Protein AF-A0A352WU51-F1 (afdb_monomer_lite)

Secondary structure (DSSP, 8-state):
-HHHHHHHHHHHHHHHHHHHHHHHHHHHHT----HHHHHHHHHHHHHHHHHHHHHHHHIIIIIHHHHHHHHHHHHHT--HHHHHHHHHHHHHHHHHH-GGG-

pLDDT: mean 94.22, std 5.53, range [53.44, 97.88]

Structure (mmCIF, N/CA/C/O backbone):
data_AF-A0A352WU51-F1
#
_entry.id   AF-A0A352WU51-F1
#
loop_
_atom_site.group_PDB
_atom_site.id
_atom_site.type_symbol
_atom_site.label_atom_id
_atom_site.label_alt_id
_atom_site.label_comp_id
_atom_site.label_asym_id
_atom_site.label_entity_id
_atom_site.label_seq_id
_atom_site.pdbx_PDB_ins_code
_atom_site.Cartn_x
_atom_site.Cartn_y
_atom_site.Cartn_z
_atom_site.occupancy
_atom_site.B_iso_or_equiv
_atom_site.auth_seq_id
_atom_site.auth_comp_id
_atom_site.auth_asym_id
_atom_site.auth_atom_id
_atom_site.pdbx_PDB_model_num
ATOM 1 N N . MET A 1 1 ? -4.568 15.388 7.067 1.00 85.81 1 MET A N 1
ATOM 2 C CA . MET A 1 1 ? -4.956 14.702 5.811 1.00 85.81 1 MET A CA 1
ATOM 3 C C . MET A 1 1 ? -3.814 14.632 4.809 1.00 85.81 1 MET A C 1
ATOM 5 O O . MET A 1 1 ? -3.415 13.527 4.483 1.00 85.81 1 MET A O 1
ATOM 9 N N . LEU A 1 2 ? -3.252 15.760 4.354 1.00 91.19 2 LEU A N 1
ATOM 10 C CA . LEU A 1 2 ? -2.150 15.741 3.379 1.00 91.19 2 LEU A CA 1
ATOM 11 C C . LEU A 1 2 ? -0.894 15.021 3.907 1.00 91.19 2 LEU A C 1
ATOM 13 O O . LEU A 1 2 ? -0.328 14.195 3.206 1.00 91.19 2 LEU A O 1
ATOM 17 N N . GLU A 1 3 ? -0.500 15.275 5.159 1.00 93.56 3 GLU A N 1
ATOM 18 C CA . GLU A 1 3 ? 0.653 14.599 5.778 1.00 93.56 3 GLU A CA 1
ATOM 19 C C . GLU A 1 3 ? 0.470 13.080 5.859 1.00 93.56 3 GLU A C 1
ATOM 21 O O . GLU A 1 3 ? 1.384 12.329 5.535 1.00 93.56 3 GLU A O 1
ATOM 26 N N . LEU A 1 4 ? -0.737 12.629 6.215 1.00 93.00 4 LEU A N 1
ATOM 27 C CA . LEU A 1 4 ? -1.080 11.209 6.266 1.00 93.00 4 LEU A CA 1
ATOM 28 C C . LEU A 1 4 ? -1.028 10.575 4.871 1.00 93.00 4 LEU A C 1
ATOM 30 O O . LEU A 1 4 ? -0.463 9.500 4.706 1.00 93.00 4 LEU A O 1
ATOM 34 N N . LEU A 1 5 ? -1.553 11.262 3.853 1.00 94.88 5 LEU A N 1
ATOM 35 C CA . LEU A 1 5 ? -1.468 10.806 2.465 1.00 94.88 5 LEU A CA 1
ATOM 36 C C . LEU A 1 5 ? -0.007 10.662 2.009 1.00 94.88 5 LEU A C 1
ATOM 38 O O . LEU A 1 5 ? 0.342 9.659 1.394 1.00 94.88 5 LEU A O 1
ATOM 42 N N . ILE A 1 6 ? 0.854 11.632 2.331 1.00 96.19 6 ILE A N 1
ATOM 43 C CA . ILE A 1 6 ? 2.286 11.585 1.992 1.00 96.19 6 ILE A CA 1
ATOM 44 C C . ILE A 1 6 ? 2.983 10.436 2.731 1.00 96.19 6 ILE A C 1
ATOM 46 O O . ILE A 1 6 ? 3.793 9.727 2.132 1.00 96.19 6 ILE A O 1
ATOM 50 N N . ALA A 1 7 ? 2.652 10.214 4.006 1.00 96.44 7 ALA A N 1
ATOM 51 C CA . ALA A 1 7 ? 3.169 9.084 4.771 1.00 96.44 7 ALA A CA 1
ATOM 52 C C . ALA A 1 7 ? 2.777 7.744 4.125 1.00 96.44 7 ALA A C 1
ATOM 54 O O . ALA A 1 7 ? 3.651 6.916 3.867 1.00 96.44 7 ALA A O 1
ATOM 55 N N . LYS A 1 8 ? 1.503 7.568 3.748 1.00 96.06 8 LYS A N 1
ATOM 56 C CA . LYS A 1 8 ? 1.023 6.357 3.058 1.00 96.06 8 LYS A CA 1
ATOM 57 C C . LYS A 1 8 ? 1.618 6.169 1.672 1.00 96.06 8 LYS A C 1
ATOM 59 O O . LYS A 1 8 ? 1.910 5.036 1.287 1.00 96.06 8 LYS A O 1
ATOM 64 N N . LEU A 1 9 ? 1.854 7.257 0.944 1.00 97.31 9 LEU A N 1
ATOM 65 C CA . LEU A 1 9 ? 2.543 7.207 -0.341 1.00 97.31 9 LEU A CA 1
ATOM 66 C C . LEU A 1 9 ? 3.980 6.717 -0.174 1.00 97.31 9 LEU A C 1
ATOM 68 O O . LEU A 1 9 ? 4.446 5.879 -0.949 1.00 97.31 9 LEU A O 1
ATOM 72 N N . LYS A 1 10 ? 4.671 7.208 0.859 1.00 97.31 10 LYS A N 1
ATOM 73 C CA . LYS A 1 10 ? 6.021 6.768 1.204 1.00 97.31 10 LYS A CA 1
ATOM 74 C C . LYS A 1 10 ? 6.028 5.285 1.568 1.00 97.31 10 LYS A C 1
ATOM 76 O O . LYS A 1 10 ? 6.794 4.545 0.964 1.00 97.31 10 LYS A O 1
ATOM 81 N N . GLU A 1 11 ? 5.169 4.847 2.487 1.00 95.94 11 GLU A N 1
AT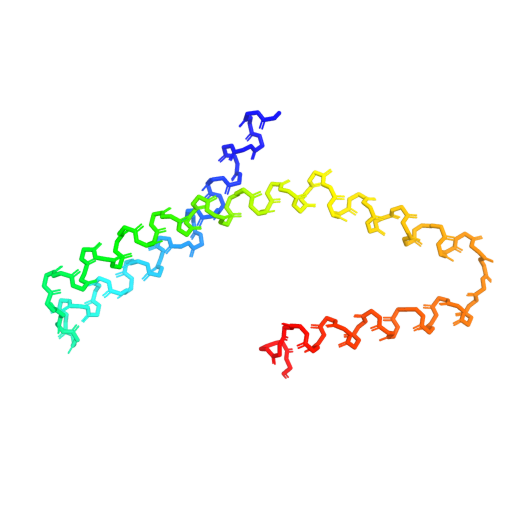OM 82 C CA . GLU A 1 11 ? 5.045 3.433 2.882 1.00 95.94 11 GLU A CA 1
ATOM 83 C C . GLU A 1 11 ? 4.814 2.529 1.665 1.00 95.94 11 GLU A C 1
ATOM 85 O O . GLU A 1 11 ? 5.597 1.614 1.416 1.00 95.94 11 GLU A O 1
ATOM 90 N N . SER A 1 12 ? 3.819 2.858 0.838 1.00 96.38 12 SER A N 1
ATOM 91 C CA . SER A 1 12 ? 3.483 2.084 -0.364 1.00 96.38 12 SER A CA 1
ATOM 92 C C . SER A 1 12 ? 4.642 2.038 -1.364 1.00 96.38 12 SER A C 1
ATOM 94 O O . SER A 1 12 ? 4.936 0.993 -1.941 1.00 96.38 12 SER A O 1
ATOM 96 N N . SER A 1 13 ? 5.352 3.155 -1.542 1.00 96.81 13 SER A N 1
ATOM 97 C CA . SER A 1 13 ? 6.540 3.206 -2.401 1.00 96.81 13 SER A CA 1
ATOM 98 C C . SER A 1 13 ? 7.668 2.328 -1.858 1.00 96.81 13 SER A C 1
ATOM 100 O O . SER A 1 13 ? 8.284 1.593 -2.626 1.00 96.81 13 SER A O 1
ATOM 102 N N . PHE A 1 14 ? 7.923 2.351 -0.545 1.00 96.88 14 PHE A N 1
ATOM 103 C CA . PHE A 1 14 ? 8.937 1.503 0.091 1.00 96.88 14 PHE A CA 1
ATOM 104 C C . PHE A 1 14 ? 8.618 0.008 -0.028 1.00 96.88 14 PHE A C 1
ATOM 106 O O . PHE A 1 14 ? 9.549 -0.786 -0.137 1.00 96.88 14 PHE A O 1
ATOM 113 N N . SER A 1 15 ? 7.340 -0.377 -0.060 1.00 94.69 15 SER A N 1
ATOM 114 C CA . SER A 1 15 ? 6.930 -1.768 -0.289 1.00 94.69 15 SER A CA 1
ATOM 115 C C . SER A 1 15 ? 7.084 -2.200 -1.751 1.00 94.69 15 SER A C 1
ATOM 117 O O . SER A 1 15 ? 7.507 -3.321 -2.023 1.00 94.69 15 SER A O 1
ATOM 119 N N . VAL A 1 16 ? 6.757 -1.324 -2.706 1.00 96.69 16 VAL A N 1
ATOM 120 C CA . VAL A 1 16 ? 6.686 -1.694 -4.130 1.00 96.69 16 VAL A CA 1
ATOM 121 C C . VAL A 1 16 ? 8.020 -1.518 -4.865 1.00 96.69 16 VAL A C 1
ATOM 123 O O . VAL A 1 16 ? 8.369 -2.346 -5.707 1.00 96.69 16 VAL A O 1
ATOM 126 N N . ILE A 1 17 ? 8.800 -0.476 -4.559 1.00 97.44 17 ILE A N 1
ATOM 127 C CA . ILE A 1 17 ? 10.067 -0.179 -5.253 1.00 97.44 17 ILE A CA 1
ATOM 128 C C . ILE A 1 17 ? 11.061 -1.356 -5.220 1.00 97.44 17 ILE A C 1
ATOM 130 O O . ILE A 1 17 ? 11.625 -1.652 -6.274 1.00 97.44 17 ILE A O 1
ATOM 134 N N . PRO A 1 18 ? 11.274 -2.074 -4.098 1.00 97.31 18 PRO A N 1
ATOM 135 C CA . PRO A 1 18 ? 12.160 -3.240 -4.081 1.00 97.31 18 PRO A CA 1
ATOM 136 C C . PRO A 1 18 ? 11.743 -4.326 -5.081 1.00 97.31 18 PRO A C 1
ATOM 138 O O . PRO A 1 18 ? 12.598 -4.925 -5.731 1.00 97.31 18 PRO A O 1
ATOM 141 N N . ILE A 1 19 ? 10.435 -4.531 -5.261 1.00 96.38 19 ILE A N 1
ATOM 142 C CA . ILE A 1 19 ? 9.884 -5.487 -6.230 1.00 96.38 19 ILE A CA 1
ATOM 143 C C . ILE A 1 19 ? 10.151 -4.997 -7.658 1.00 96.38 19 ILE A C 1
ATOM 145 O O . ILE A 1 19 ? 10.591 -5.778 -8.498 1.00 96.38 19 ILE A O 1
ATOM 149 N N . ILE A 1 20 ? 9.958 -3.701 -7.932 1.00 97.06 20 ILE A N 1
ATOM 150 C CA . ILE A 1 20 ? 10.296 -3.098 -9.234 1.00 97.06 20 ILE A CA 1
ATOM 151 C C . ILE A 1 20 ? 11.779 -3.302 -9.555 1.00 97.06 20 ILE A C 1
ATOM 153 O O . ILE A 1 20 ? 12.108 -3.738 -10.657 1.00 97.06 20 ILE A O 1
ATOM 157 N N . ILE A 1 21 ? 12.667 -3.021 -8.597 1.00 97.44 21 ILE A N 1
ATOM 158 C CA . ILE A 1 21 ? 14.116 -3.194 -8.755 1.00 97.44 21 ILE A CA 1
ATOM 159 C C . ILE A 1 21 ? 14.450 -4.659 -9.045 1.00 97.44 21 ILE A C 1
ATOM 161 O O . ILE A 1 21 ? 15.217 -4.936 -9.967 1.00 97.44 21 ILE A O 1
ATOM 165 N N . LEU A 1 22 ? 13.855 -5.594 -8.299 1.00 96.69 22 LEU A N 1
ATOM 166 C CA . LEU A 1 22 ? 14.056 -7.026 -8.504 1.00 96.69 22 LEU A CA 1
ATOM 167 C C . LEU A 1 22 ? 13.627 -7.452 -9.913 1.00 96.69 22 LEU A C 1
ATOM 169 O O . LEU A 1 22 ? 14.407 -8.081 -10.626 1.00 96.69 22 LEU A O 1
ATOM 173 N N . VAL A 1 23 ? 12.418 -7.080 -10.339 1.00 96.06 23 VAL A N 1
ATOM 174 C CA . VAL A 1 23 ? 11.899 -7.412 -11.675 1.00 96.06 23 VAL A CA 1
ATOM 175 C C . VAL A 1 23 ? 12.775 -6.800 -12.768 1.00 96.06 23 VAL A C 1
ATOM 177 O O . VAL A 1 23 ? 13.073 -7.465 -13.758 1.00 96.06 23 VAL A O 1
ATOM 180 N N . PHE A 1 24 ? 13.246 -5.568 -12.579 1.00 95.75 24 PHE A N 1
ATOM 181 C CA . PHE A 1 24 ? 14.138 -4.903 -13.527 1.00 95.75 24 PHE A CA 1
ATOM 182 C C . PHE A 1 24 ? 15.504 -5.599 -13.628 1.00 95.75 24 PHE A C 1
ATOM 184 O O . PHE A 1 24 ? 16.027 -5.791 -14.727 1.00 95.75 24 PHE A O 1
ATOM 191 N N . LEU A 1 25 ? 16.063 -6.044 -12.500 1.00 96.88 25 LEU A N 1
ATOM 192 C CA . LEU A 1 25 ? 17.308 -6.811 -12.474 1.00 96.88 25 LEU A CA 1
ATOM 193 C C . LEU A 1 25 ? 17.140 -8.155 -13.188 1.00 96.88 25 LEU A C 1
ATOM 195 O O . LEU A 1 25 ? 17.980 -8.524 -14.013 1.00 96.88 25 LEU A O 1
ATOM 199 N N . LEU A 1 26 ? 16.040 -8.865 -12.926 1.00 96.38 26 LEU A N 1
ATOM 200 C CA . LEU A 1 26 ? 15.713 -10.117 -13.611 1.00 96.38 26 LEU A CA 1
ATOM 201 C C . LEU A 1 26 ? 15.521 -9.908 -15.114 1.00 96.38 26 LEU A C 1
ATOM 203 O O . LEU A 1 26 ? 16.011 -10.721 -15.894 1.00 96.38 26 LEU A O 1
ATOM 207 N N . HIS A 1 27 ? 14.885 -8.808 -15.520 1.00 95.00 27 HIS A N 1
ATOM 208 C CA . HIS A 1 27 ? 14.714 -8.439 -16.924 1.00 95.00 27 HIS A CA 1
ATOM 209 C C . HIS A 1 27 ? 16.053 -8.288 -17.663 1.00 95.00 27 HIS A C 1
ATOM 211 O O . HIS A 1 27 ? 16.190 -8.750 -18.794 1.00 95.00 27 HIS A O 1
ATOM 217 N N . ILE A 1 28 ? 17.057 -7.678 -17.030 1.00 95.25 28 ILE A N 1
ATOM 218 C CA . ILE A 1 28 ? 18.378 -7.484 -17.648 1.00 95.25 28 ILE A CA 1
ATOM 219 C C . ILE A 1 28 ? 19.203 -8.781 -17.656 1.00 95.25 28 ILE A C 1
ATOM 221 O O . ILE A 1 28 ? 20.009 -8.985 -18.561 1.00 95.25 28 ILE A O 1
ATOM 225 N N . THR A 1 29 ? 19.030 -9.648 -16.655 1.00 96.19 29 THR A N 1
ATOM 226 C CA . THR A 1 29 ? 19.951 -10.773 -16.410 1.00 96.19 29 THR A CA 1
ATOM 227 C C . THR A 1 29 ? 19.445 -12.125 -16.906 1.00 96.19 29 THR A C 1
ATOM 229 O O . THR A 1 29 ? 20.171 -12.817 -17.613 1.00 96.19 29 THR A O 1
ATOM 232 N N . ILE A 1 30 ? 18.230 -12.526 -16.522 1.00 95.12 30 ILE A N 1
ATOM 233 C CA . ILE A 1 30 ? 17.733 -13.903 -16.694 1.00 95.12 30 ILE A CA 1
ATOM 234 C C . ILE A 1 30 ? 16.538 -13.945 -17.651 1.00 95.12 30 ILE A C 1
ATOM 236 O O . ILE A 1 30 ? 16.454 -14.822 -18.507 1.00 95.12 30 ILE A O 1
ATOM 240 N N . ALA A 1 31 ? 15.604 -13.005 -17.509 1.00 92.56 31 ALA A N 1
ATOM 241 C CA . ALA A 1 31 ? 14.282 -13.043 -18.123 1.00 92.56 31 ALA A CA 1
ATOM 242 C C . ALA A 1 31 ? 14.001 -11.763 -18.923 1.00 92.56 31 ALA A C 1
ATOM 244 O O . ALA A 1 31 ? 13.147 -10.958 -18.551 1.00 92.56 31 ALA A O 1
ATOM 245 N N . SER A 1 32 ? 14.724 -11.572 -20.030 1.00 93.69 32 SER A N 1
ATOM 246 C CA . SER A 1 32 ? 14.506 -10.423 -20.915 1.00 93.69 32 SER A CA 1
ATOM 247 C C . SER A 1 32 ? 13.087 -10.415 -21.481 1.00 93.69 32 SER A C 1
ATOM 249 O O . SER A 1 32 ? 12.574 -11.427 -21.954 1.00 93.69 32 SER A O 1
ATOM 251 N N . MET A 1 33 ? 12.443 -9.251 -21.407 1.00 92.56 33 MET A N 1
ATOM 252 C CA . MET A 1 33 ? 11.052 -9.039 -21.807 1.00 92.56 33 MET A CA 1
ATOM 253 C C . MET A 1 33 ? 10.989 -8.054 -22.978 1.00 92.56 33 MET A C 1
ATOM 255 O O . MET A 1 33 ? 11.836 -7.168 -23.080 1.00 92.56 33 MET A O 1
ATOM 259 N N . PRO A 1 34 ? 9.970 -8.129 -23.846 1.00 96.12 34 PRO A N 1
ATOM 260 C CA . PRO A 1 34 ? 9.734 -7.086 -24.834 1.00 96.12 34 PRO A CA 1
ATOM 261 C C . PRO A 1 34 ? 9.558 -5.720 -24.159 1.00 96.12 34 PRO A C 1
ATOM 263 O O . PRO A 1 34 ? 8.942 -5.621 -23.095 1.00 96.12 34 PRO A O 1
ATOM 266 N N . PHE A 1 35 ? 10.029 -4.655 -24.813 1.00 93.44 35 PHE A N 1
ATOM 267 C CA . PHE A 1 35 ? 9.923 -3.280 -24.308 1.00 93.44 35 PHE A CA 1
ATOM 268 C C . PHE A 1 35 ? 8.496 -2.919 -23.864 1.00 93.44 35 PHE A C 1
ATOM 270 O O . PHE A 1 35 ? 8.305 -2.307 -22.817 1.00 93.44 35 PHE A O 1
ATOM 277 N N . TRP A 1 36 ? 7.488 -3.354 -24.627 1.00 96.81 36 TRP A N 1
ATOM 278 C CA . TRP A 1 36 ? 6.085 -3.089 -24.316 1.00 96.81 36 TRP A CA 1
ATOM 279 C C . TRP A 1 36 ? 5.635 -3.710 -22.987 1.00 96.81 36 TRP A C 1
ATOM 281 O O . TRP A 1 36 ? 4.954 -3.057 -22.202 1.00 96.81 36 TRP A O 1
ATOM 291 N N . SER A 1 37 ? 6.060 -4.942 -22.694 1.00 95.94 37 SER A N 1
ATOM 292 C CA . SER A 1 37 ? 5.751 -5.618 -21.430 1.00 95.94 37 SER A CA 1
ATOM 293 C C . SER A 1 37 ? 6.419 -4.926 -20.243 1.00 95.94 37 SER A C 1
ATOM 295 O O . SER A 1 37 ? 5.783 -4.742 -19.208 1.00 95.94 37 SER A O 1
ATOM 297 N N . LEU A 1 38 ? 7.672 -4.485 -20.403 1.00 95.50 38 LEU A N 1
ATOM 298 C CA . LEU A 1 38 ? 8.379 -3.728 -19.368 1.00 95.50 38 LEU A CA 1
ATOM 299 C C . LEU A 1 38 ? 7.714 -2.366 -19.110 1.00 95.50 38 LEU A C 1
ATOM 301 O O . LEU A 1 38 ? 7.521 -1.982 -17.958 1.00 95.50 38 LEU A O 1
ATOM 305 N N . ALA A 1 39 ? 7.323 -1.651 -20.167 1.00 96.31 39 ALA A N 1
ATOM 306 C CA . ALA A 1 39 ? 6.622 -0.375 -20.046 1.00 96.31 39 ALA A CA 1
ATOM 307 C C . ALA A 1 39 ? 5.270 -0.539 -19.333 1.00 96.31 39 ALA A C 1
ATOM 309 O O . ALA A 1 39 ? 4.970 0.208 -18.401 1.00 96.31 39 ALA A O 1
ATOM 310 N N . LEU A 1 40 ? 4.486 -1.555 -19.715 1.00 97.56 40 LEU A N 1
ATOM 311 C CA . LEU A 1 40 ? 3.232 -1.900 -19.042 1.00 97.56 40 LEU A CA 1
ATOM 312 C C . LEU A 1 40 ? 3.449 -2.230 -17.564 1.00 97.56 40 LEU A C 1
ATOM 314 O O . LEU A 1 40 ? 2.684 -1.753 -16.727 1.00 97.56 40 LEU A O 1
ATOM 318 N N . PHE A 1 41 ? 4.491 -2.996 -17.231 1.00 96.44 41 PHE A N 1
ATOM 319 C CA . PHE A 1 41 ? 4.846 -3.298 -15.846 1.00 96.44 41 PHE A CA 1
ATOM 320 C C . PHE A 1 41 ? 5.136 -2.025 -15.044 1.00 96.44 41 PHE A C 1
ATOM 322 O O . PHE A 1 41 ? 4.554 -1.840 -13.979 1.00 96.44 41 PHE A O 1
ATOM 329 N N . LEU A 1 42 ? 5.975 -1.122 -15.559 1.00 96.38 42 LEU A N 1
ATOM 330 C CA . LEU A 1 42 ? 6.339 0.113 -14.855 1.00 96.38 42 LEU A CA 1
ATOM 331 C C . LEU A 1 42 ? 5.136 1.038 -14.641 1.00 96.38 42 LEU A C 1
ATOM 333 O O . LEU A 1 42 ? 4.957 1.574 -13.547 1.00 96.38 42 LEU A O 1
ATOM 337 N N . VAL A 1 43 ? 4.282 1.190 -15.657 1.00 97.69 43 VAL A N 1
ATOM 338 C CA . VAL A 1 43 ? 3.040 1.967 -15.532 1.00 97.69 43 VAL A CA 1
ATOM 339 C C . VAL A 1 43 ? 2.106 1.314 -14.513 1.00 97.69 43 VAL A C 1
ATOM 341 O O . VAL A 1 43 ? 1.599 1.994 -13.624 1.00 97.69 43 VAL A O 1
ATOM 344 N N . SER A 1 44 ? 1.925 -0.005 -14.582 1.00 97.44 44 SER A N 1
ATOM 345 C CA . SER A 1 44 ? 1.082 -0.744 -13.632 1.00 97.44 44 SER A CA 1
ATOM 346 C C . SER A 1 44 ? 1.608 -0.627 -12.204 1.00 97.44 44 SER A C 1
ATOM 348 O O . SER A 1 44 ? 0.826 -0.421 -11.282 1.00 97.44 44 SER A O 1
ATOM 350 N N . ALA A 1 45 ? 2.926 -0.684 -12.013 1.00 96.88 45 ALA A N 1
ATOM 351 C CA . ALA A 1 45 ? 3.554 -0.535 -10.708 1.00 96.88 45 ALA A CA 1
ATOM 352 C C . ALA A 1 45 ? 3.351 0.876 -10.131 1.00 96.88 45 ALA A C 1
ATOM 354 O O . ALA A 1 45 ? 3.086 1.019 -8.938 1.00 96.88 45 ALA A O 1
ATOM 355 N N . LEU A 1 46 ? 3.386 1.914 -10.975 1.00 97.00 46 LEU A N 1
ATOM 356 C CA . LEU A 1 46 ? 3.046 3.278 -10.568 1.00 97.00 46 LEU A CA 1
ATOM 357 C C . LEU A 1 46 ? 1.584 3.372 -10.101 1.00 97.00 46 LEU A C 1
ATOM 359 O O . LEU A 1 46 ? 1.316 3.884 -9.013 1.00 97.00 46 LEU A O 1
ATOM 363 N N . PHE A 1 47 ? 0.641 2.844 -10.888 1.00 97.88 47 PHE A N 1
ATOM 364 C CA . PHE A 1 47 ? -0.774 2.799 -10.500 1.00 97.88 47 PHE A CA 1
ATOM 365 C C . PHE A 1 47 ? -1.001 1.972 -9.231 1.00 97.88 47 PHE A C 1
ATOM 367 O O . PHE A 1 47 ? -1.813 2.357 -8.395 1.00 97.88 47 PHE A O 1
ATOM 374 N N . MET A 1 48 ? -0.257 0.881 -9.051 1.00 97.19 48 MET A N 1
ATOM 375 C CA . MET A 1 48 ? -0.308 0.050 -7.852 1.00 97.19 48 MET A CA 1
ATOM 376 C C . MET A 1 48 ? 0.135 0.826 -6.607 1.00 97.19 48 MET A C 1
ATOM 378 O O . MET A 1 48 ? -0.548 0.751 -5.590 1.00 97.19 48 MET A O 1
ATOM 382 N N . ILE A 1 49 ? 1.202 1.633 -6.683 1.00 97.75 49 ILE A N 1
ATOM 383 C CA . ILE A 1 49 ? 1.624 2.498 -5.565 1.00 97.75 49 ILE A CA 1
ATOM 384 C C . ILE A 1 49 ? 0.491 3.449 -5.167 1.00 97.75 49 ILE A C 1
ATOM 386 O O . ILE A 1 49 ? 0.166 3.550 -3.983 1.00 97.75 49 ILE A O 1
ATOM 390 N N . PHE A 1 50 ? -0.144 4.114 -6.136 1.00 97.56 50 PHE A N 1
ATOM 391 C CA . PHE A 1 50 ? -1.277 4.999 -5.852 1.00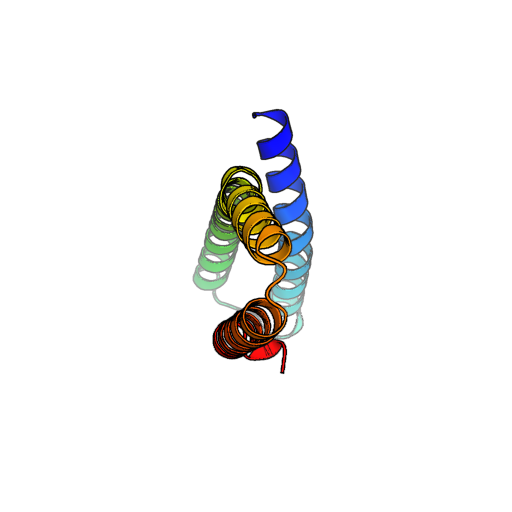 97.56 50 PHE A CA 1
ATOM 392 C C . PHE A 1 50 ? -2.486 4.239 -5.295 1.00 97.56 50 PHE A C 1
ATOM 394 O O . PHE A 1 50 ? -3.095 4.693 -4.327 1.00 97.56 50 PHE A O 1
ATOM 401 N N . GLY A 1 51 ? -2.807 3.075 -5.860 1.00 97.44 51 GLY A N 1
ATOM 402 C CA . GLY A 1 51 ? -3.907 2.225 -5.411 1.00 97.44 51 GLY A CA 1
ATOM 403 C C . GLY A 1 51 ? -3.733 1.774 -3.962 1.00 97.44 51 GLY A C 1
ATOM 404 O O . GLY A 1 51 ? -4.621 2.005 -3.146 1.00 97.44 51 GLY A O 1
ATOM 405 N N . ILE A 1 52 ? -2.565 1.219 -3.622 1.00 96.50 52 ILE A N 1
ATOM 406 C CA . ILE A 1 52 ? -2.230 0.790 -2.256 1.00 96.50 52 ILE A CA 1
ATOM 407 C C . ILE A 1 52 ? -2.243 1.987 -1.299 1.00 96.50 52 ILE A C 1
ATOM 409 O O . ILE A 1 52 ? -2.790 1.891 -0.203 1.00 96.50 52 ILE A O 1
ATOM 413 N N . THR A 1 53 ? -1.720 3.141 -1.723 1.00 97.62 53 THR A N 1
ATOM 414 C CA . THR A 1 53 ? -1.722 4.365 -0.906 1.00 97.62 53 THR A CA 1
ATOM 415 C C . THR A 1 53 ? -3.138 4.787 -0.525 1.00 97.62 53 THR A C 1
ATOM 417 O O . THR A 1 53 ? -3.416 5.034 0.649 1.00 97.62 53 THR A O 1
ATOM 420 N N . LEU A 1 54 ? -4.036 4.878 -1.510 1.00 96.88 54 LEU A N 1
ATOM 421 C CA . LEU A 1 54 ? -5.422 5.288 -1.285 1.00 96.88 54 LEU A CA 1
ATOM 422 C C . LEU A 1 54 ? -6.202 4.234 -0.495 1.00 96.88 54 LEU A C 1
ATOM 424 O O . LEU A 1 54 ? -6.987 4.593 0.382 1.00 96.88 54 LEU A O 1
ATOM 428 N N . PHE A 1 55 ? -5.953 2.951 -0.764 1.00 96.44 55 PHE A N 1
ATOM 429 C CA . PHE A 1 55 ? -6.541 1.844 -0.018 1.00 96.44 55 PHE A CA 1
ATOM 430 C C . PHE A 1 55 ? -6.148 1.899 1.462 1.00 96.44 55 PHE A C 1
ATOM 432 O O . PHE A 1 55 ? -7.027 1.962 2.319 1.00 96.44 55 PHE A O 1
ATOM 439 N N . ASN A 1 56 ? -4.851 1.985 1.765 1.00 95.50 56 ASN A N 1
ATOM 440 C CA . ASN A 1 56 ? -4.347 2.055 3.138 1.00 95.50 56 ASN A CA 1
ATOM 441 C C . ASN A 1 56 ? -4.805 3.323 3.861 1.00 95.50 56 ASN A C 1
ATOM 443 O O . ASN A 1 56 ? -5.129 3.280 5.044 1.00 95.50 56 ASN A O 1
ATOM 447 N N . LEU A 1 57 ? -4.891 4.456 3.160 1.00 96.56 57 LEU A N 1
ATOM 448 C CA . LEU A 1 57 ? -5.483 5.663 3.731 1.00 96.56 57 LEU A CA 1
ATOM 449 C C . LEU A 1 57 ? -6.952 5.435 4.125 1.00 96.56 57 LEU A C 1
ATOM 451 O O . LEU A 1 57 ? -7.374 5.857 5.201 1.00 96.56 57 LEU A O 1
ATOM 455 N N . GLY A 1 58 ? -7.729 4.768 3.266 1.00 95.62 58 GLY A N 1
ATOM 456 C CA . GLY A 1 58 ? -9.116 4.405 3.555 1.00 95.62 58 GLY A CA 1
ATOM 457 C C . GLY A 1 58 ? -9.242 3.437 4.734 1.00 95.62 58 GLY A C 1
ATOM 458 O O . GLY A 1 58 ? -10.115 3.623 5.586 1.00 95.62 58 GLY A O 1
ATOM 459 N N . VAL A 1 59 ? -8.345 2.450 4.817 1.00 95.25 59 VAL A N 1
ATOM 460 C CA . VAL A 1 59 ? -8.257 1.498 5.934 1.00 95.25 59 VAL A CA 1
ATOM 461 C C . VAL A 1 59 ? -8.032 2.239 7.253 1.00 95.25 59 VAL A C 1
ATOM 463 O O . VAL A 1 59 ? -8.833 2.084 8.175 1.00 95.25 59 VAL A O 1
ATOM 466 N N . ASP A 1 60 ? -7.016 3.096 7.317 1.00 95.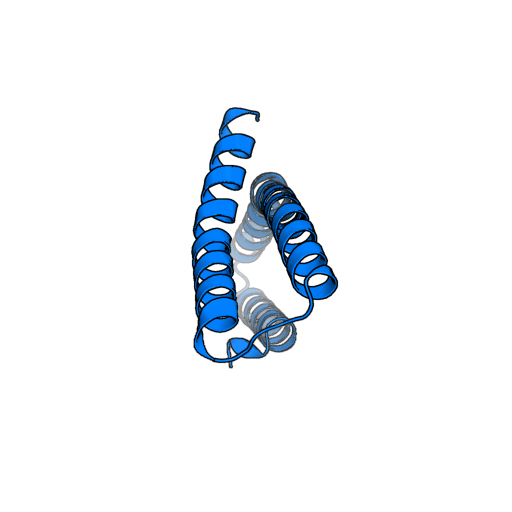06 60 ASP A N 1
ATOM 467 C CA . ASP A 1 60 ? -6.637 3.807 8.541 1.00 95.06 60 ASP A CA 1
ATOM 468 C C . ASP A 1 60 ? -7.706 4.793 9.016 1.00 95.06 60 ASP A C 1
ATOM 470 O O . ASP A 1 60 ? -7.984 4.894 10.209 1.00 95.06 60 ASP A O 1
ATOM 474 N N . VAL A 1 61 ? -8.314 5.538 8.089 1.00 95.50 61 VAL A N 1
ATOM 475 C CA . VAL A 1 61 ? -9.285 6.586 8.442 1.00 95.50 61 VAL A CA 1
ATOM 476 C C . VAL A 1 61 ? -10.673 6.007 8.725 1.00 95.50 61 VAL A C 1
ATOM 478 O O . VAL A 1 61 ? -11.442 6.619 9.465 1.00 95.50 61 VAL A O 1
ATOM 481 N N . SER A 1 62 ? -11.012 4.851 8.146 1.00 94.62 62 SER A N 1
ATOM 482 C CA . SER A 1 62 ? -12.378 4.312 8.198 1.00 94.62 62 SER A CA 1
ATOM 483 C C . SER A 1 62 ? -12.445 2.914 8.801 1.00 94.62 62 SER A C 1
ATOM 485 O O . SER A 1 62 ? -13.102 2.721 9.823 1.00 94.62 62 SER A O 1
ATOM 487 N N . LEU A 1 63 ? -11.784 1.930 8.189 1.00 94.94 63 LEU A N 1
ATOM 488 C CA . LEU A 1 63 ? -11.981 0.523 8.552 1.00 94.94 63 LEU A CA 1
ATOM 489 C C . LEU A 1 63 ? -11.442 0.199 9.949 1.00 94.94 63 LEU A C 1
ATOM 491 O O . LEU A 1 63 ? -12.138 -0.477 10.707 1.00 94.94 63 LEU A O 1
ATOM 495 N N . ILE A 1 64 ? -10.263 0.714 10.313 1.00 95.38 64 ILE A N 1
ATOM 496 C CA . ILE A 1 64 ? -9.674 0.492 11.642 1.00 95.38 64 ILE A CA 1
ATOM 497 C C . ILE A 1 64 ? -10.568 1.086 12.749 1.00 95.38 64 ILE A C 1
ATOM 499 O O . ILE A 1 64 ? -10.999 0.318 13.613 1.00 95.38 64 ILE A O 1
ATOM 503 N N . PRO A 1 65 ? -10.962 2.380 12.718 1.00 96.44 65 PRO A N 1
ATOM 504 C CA . PRO A 1 65 ? -11.859 2.945 13.730 1.00 96.44 65 PRO A CA 1
ATOM 505 C C . PRO A 1 65 ? -13.205 2.219 13.845 1.00 96.44 65 PRO A C 1
ATOM 507 O O . PRO A 1 65 ? -13.729 2.051 14.948 1.00 96.44 65 PRO A O 1
ATOM 510 N N . ILE A 1 66 ? -13.774 1.771 12.720 1.00 95.88 66 ILE A N 1
ATOM 511 C CA . ILE A 1 66 ? -15.013 0.979 12.718 1.00 95.88 66 ILE A CA 1
ATOM 512 C C . ILE A 1 66 ? -14.786 -0.359 13.433 1.00 95.88 66 ILE A C 1
ATOM 514 O O . ILE A 1 66 ? -15.574 -0.730 14.307 1.00 95.88 66 ILE A O 1
ATOM 518 N N . GLY A 1 67 ? -13.697 -1.059 13.110 1.00 93.31 67 GLY A N 1
ATOM 519 C CA . GLY A 1 67 ? -13.318 -2.311 13.763 1.00 93.31 67 GLY A CA 1
ATOM 520 C C . GLY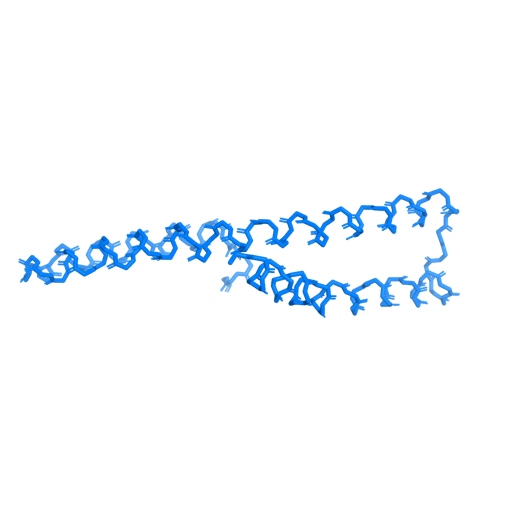 A 1 67 ? -13.132 -2.155 15.274 1.00 93.31 67 GLY A C 1
ATOM 521 O O . GLY A 1 67 ? -13.673 -2.949 16.046 1.00 93.31 67 GLY A O 1
ATOM 522 N N . GLU A 1 68 ? -12.453 -1.095 15.716 1.00 94.94 68 GLU A N 1
ATOM 523 C CA . GLU A 1 68 ? -12.245 -0.792 17.139 1.00 94.94 68 GLU A CA 1
ATOM 524 C C . GLU A 1 68 ? -13.557 -0.483 17.879 1.00 94.94 68 GLU A C 1
ATOM 526 O O . GLU A 1 68 ? -13.775 -0.942 19.008 1.00 94.94 68 GLU A O 1
ATOM 531 N N . GLN A 1 69 ? -14.479 0.258 17.257 1.00 94.94 69 GLN A N 1
ATOM 532 C CA . GLN A 1 69 ? -15.791 0.540 17.851 1.00 94.94 69 GLN A CA 1
ATOM 533 C C . GLN A 1 69 ? -16.653 -0.720 17.977 1.00 94.94 69 GLN A C 1
ATOM 535 O O . GLN A 1 69 ? -17.278 -0.938 19.023 1.00 94.94 69 GLN A O 1
ATOM 540 N N . ILE A 1 70 ? -16.656 -1.574 16.951 1.00 93.25 70 ILE A N 1
ATOM 541 C CA . ILE A 1 70 ? -17.362 -2.861 16.981 1.00 93.25 70 ILE A CA 1
ATOM 542 C C . ILE A 1 70 ? -16.749 -3.766 18.055 1.00 93.25 70 ILE A C 1
ATOM 544 O O . ILE A 1 70 ? -17.469 -4.271 18.919 1.00 93.25 70 ILE A O 1
ATOM 548 N N . GLY A 1 71 ? -15.422 -3.912 18.061 1.00 93.00 71 GLY A N 1
ATOM 549 C CA . GLY A 1 71 ? -14.700 -4.734 19.031 1.00 93.00 71 GLY A CA 1
ATOM 550 C C . GLY A 1 71 ? -14.912 -4.264 20.472 1.00 93.00 71 GLY A C 1
ATOM 551 O O . GLY A 1 71 ? -15.235 -5.064 21.351 1.00 93.00 71 GLY A O 1
ATOM 552 N N . SER A 1 72 ? -14.826 -2.956 20.728 1.00 93.94 72 SER A N 1
ATOM 553 C CA . SER A 1 72 ? -15.059 -2.407 22.070 1.00 93.94 72 SER A CA 1
ATOM 554 C C . SER A 1 72 ? -16.505 -2.598 22.541 1.00 93.94 72 SER A C 1
ATOM 556 O O . SER A 1 72 ? -16.735 -2.880 23.719 1.00 93.94 72 SER A O 1
ATOM 558 N N . SER A 1 73 ? -17.486 -2.505 21.639 1.00 93.12 73 SER A N 1
ATOM 559 C CA . SER A 1 73 ? -18.898 -2.773 21.948 1.00 93.12 73 SER A CA 1
ATOM 560 C C . SER A 1 73 ? -19.147 -4.255 22.237 1.00 93.12 73 SER A C 1
ATOM 562 O O . SER A 1 73 ? -19.877 -4.588 23.175 1.00 93.12 73 SER A O 1
ATOM 564 N N . LEU A 1 74 ? -18.480 -5.147 21.500 1.00 93.44 74 LEU A N 1
ATOM 565 C CA . LEU A 1 74 ? -18.529 -6.590 21.729 1.00 93.44 74 LEU A CA 1
ATOM 566 C C . LEU A 1 74 ? -17.985 -6.952 23.119 1.00 93.44 74 LEU A C 1
ATOM 568 O O . LEU A 1 74 ? -18.638 -7.691 23.855 1.00 93.44 74 LEU A O 1
ATOM 572 N N . VAL A 1 75 ? -16.852 -6.376 23.530 1.00 93.06 75 VAL A N 1
ATOM 573 C CA . VAL A 1 75 ? -16.279 -6.600 24.871 1.0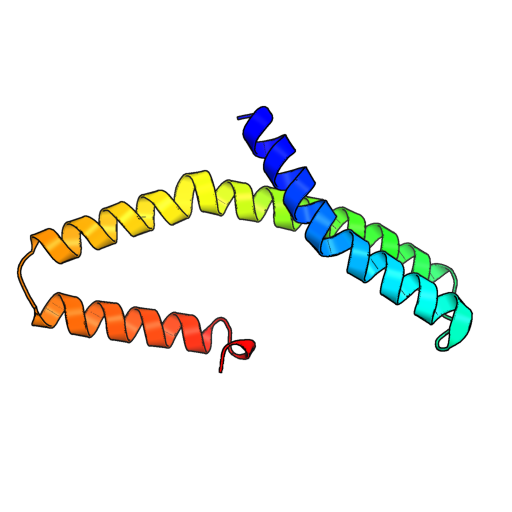0 93.06 75 VAL A CA 1
ATOM 574 C C . VAL A 1 75 ? -17.171 -6.013 25.973 1.00 93.06 75 VAL A C 1
ATOM 576 O O . VAL A 1 75 ? -17.378 -6.647 27.011 1.00 93.06 75 VAL A O 1
ATOM 579 N N . LYS A 1 76 ? -17.774 -4.837 25.746 1.00 94.56 76 LYS A N 1
ATOM 580 C CA . LYS A 1 76 ? -18.720 -4.214 26.693 1.00 94.56 76 LYS A CA 1
ATOM 581 C C . LYS A 1 76 ? -19.969 -5.059 26.952 1.00 94.56 76 LYS A C 1
ATOM 583 O O . LYS A 1 76 ? -20.547 -4.927 28.028 1.00 94.56 76 LYS A O 1
ATOM 588 N N . SER A 1 77 ? -20.356 -5.946 26.029 1.00 91.75 77 SER A N 1
ATOM 589 C CA . SER A 1 77 ? -21.480 -6.873 26.235 1.00 91.75 77 SER A CA 1
ATOM 590 C C . SER A 1 77 ? -21.276 -7.823 27.425 1.00 91.75 77 SER A C 1
ATOM 592 O O . SER A 1 77 ? -22.252 -8.371 27.934 1.00 91.75 77 SER A O 1
ATOM 594 N N . ARG A 1 78 ? -20.019 -8.032 27.865 1.00 91.75 78 ARG A N 1
ATOM 595 C CA . ARG A 1 78 ? -19.609 -8.996 28.908 1.00 91.75 78 ARG A CA 1
ATOM 596 C C . ARG A 1 78 ? -20.077 -10.436 28.653 1.00 91.75 78 ARG A C 1
ATOM 598 O O . ARG A 1 78 ? -20.022 -11.272 29.553 1.00 91.75 78 ARG A O 1
ATOM 605 N N . ASN A 1 79 ? -20.507 -10.747 27.433 1.00 95.75 79 ASN A N 1
ATOM 606 C CA . ASN A 1 79 ? -20.952 -12.074 27.047 1.00 95.75 79 ASN A CA 1
ATOM 607 C C . ASN A 1 79 ? -19.792 -12.831 26.395 1.00 95.75 79 ASN A C 1
ATOM 609 O O . ASN A 1 79 ? -19.484 -12.639 25.218 1.00 95.75 79 ASN A O 1
ATOM 613 N N . LEU A 1 80 ? -19.155 -13.704 27.176 1.00 94.88 80 LEU A N 1
ATOM 614 C CA . LEU A 1 80 ? -17.992 -14.470 26.734 1.00 94.88 80 LEU A CA 1
ATOM 615 C C . LEU A 1 80 ? -18.291 -15.325 25.493 1.00 94.88 80 LEU A C 1
ATOM 617 O O . LEU A 1 80 ? -17.459 -15.401 24.595 1.00 94.88 80 LEU A O 1
ATOM 621 N N . LEU A 1 81 ? -19.484 -15.923 25.412 1.00 96.38 81 LEU A N 1
ATOM 622 C CA . LEU A 1 81 ? -19.865 -16.770 24.281 1.00 96.38 81 LEU A CA 1
ATOM 623 C C . LEU A 1 81 ? -19.960 -15.948 22.989 1.00 96.38 81 LEU A C 1
ATOM 625 O O . LEU A 1 81 ? -19.425 -16.366 21.964 1.00 96.38 81 LEU A O 1
ATOM 629 N N . LEU A 1 82 ? -20.556 -14.750 23.048 1.00 94.94 82 LEU A N 1
ATOM 630 C CA . LEU A 1 82 ? -20.596 -13.837 21.899 1.00 94.94 82 LEU A CA 1
ATOM 631 C C . LEU A 1 82 ? -19.199 -13.401 21.457 1.00 94.94 82 LEU A C 1
ATOM 633 O O . LEU A 1 82 ? -18.938 -13.353 20.255 1.00 94.94 82 LEU A O 1
ATOM 637 N N . ILE A 1 83 ? -18.300 -13.112 22.401 1.00 95.12 83 ILE A N 1
ATOM 638 C CA . ILE A 1 83 ? -16.916 -12.725 22.092 1.00 95.12 83 ILE A CA 1
ATOM 639 C C . ILE A 1 83 ? -16.193 -13.861 21.359 1.00 95.12 83 ILE A C 1
ATOM 641 O O . ILE A 1 83 ? -15.629 -13.635 20.287 1.00 95.12 83 ILE A O 1
ATOM 645 N N . ILE A 1 84 ? -16.242 -15.080 21.907 1.00 96.00 84 ILE A N 1
ATOM 646 C CA . ILE A 1 84 ? -15.572 -16.258 21.337 1.00 96.00 84 ILE A CA 1
ATOM 647 C C . ILE A 1 84 ? -16.101 -16.557 19.934 1.00 96.00 84 ILE A C 1
ATOM 649 O O . ILE A 1 84 ? -15.311 -16.652 18.997 1.00 96.00 84 ILE A O 1
ATOM 653 N N . VAL A 1 85 ? -17.424 -16.665 19.768 1.00 96.50 85 VAL A N 1
ATOM 654 C CA . VAL A 1 85 ? -18.031 -17.011 18.473 1.00 96.50 85 VAL A CA 1
ATOM 655 C C . VAL A 1 85 ? -17.730 -15.943 17.424 1.00 96.50 85 VAL A C 1
ATOM 657 O O . VAL A 1 85 ? -17.332 -16.282 16.313 1.00 96.50 85 VAL A O 1
ATOM 660 N N . SER A 1 86 ? -17.861 -14.660 17.768 1.00 94.44 86 SER A N 1
ATOM 661 C CA . SER A 1 86 ? -17.615 -13.574 16.810 1.00 94.44 86 SER A CA 1
ATOM 662 C C . SER A 1 86 ? -16.148 -13.524 16.384 1.00 94.44 86 SER A C 1
ATOM 664 O O . SER A 1 86 ? -15.861 -13.414 15.197 1.00 94.44 86 SER A O 1
ATOM 666 N N . THR A 1 87 ? -15.217 -13.661 17.333 1.00 92.69 87 THR A N 1
ATOM 667 C CA . THR A 1 87 ? -13.772 -13.634 17.045 1.00 92.69 87 THR A CA 1
ATOM 668 C C . THR A 1 87 ? -13.359 -14.842 16.210 1.00 92.69 87 THR A C 1
ATOM 670 O O . THR A 1 87 ? -12.597 -14.700 15.258 1.00 92.69 87 THR A O 1
ATOM 673 N N . PHE A 1 88 ? -13.908 -16.020 16.515 1.00 94.81 88 PHE A N 1
ATOM 674 C CA . PHE A 1 88 ? -13.681 -17.232 15.734 1.00 94.81 88 PHE A CA 1
ATOM 675 C C . PHE A 1 88 ? -14.190 -17.086 14.293 1.00 94.81 88 PHE A C 1
ATOM 677 O O . PHE A 1 88 ? -13.463 -17.403 13.355 1.00 94.81 88 PHE A O 1
ATOM 684 N N . MET A 1 89 ? -15.395 -16.538 14.101 1.00 95.81 89 MET A N 1
ATOM 685 C CA . MET A 1 89 ? -15.939 -16.287 12.761 1.00 95.81 89 MET A CA 1
ATOM 686 C C . MET A 1 89 ? -15.106 -15.265 11.986 1.00 95.81 89 MET A C 1
ATOM 688 O O . MET A 1 89 ? -14.781 -15.509 10.828 1.00 95.81 89 MET A O 1
ATOM 692 N N . ILE A 1 90 ? -14.706 -14.157 12.621 1.00 93.25 90 ILE A N 1
ATOM 693 C CA . ILE A 1 90 ? -13.816 -13.162 12.002 1.00 93.25 90 ILE A CA 1
ATOM 694 C C . ILE A 1 90 ? -12.491 -13.815 11.583 1.00 93.25 90 ILE A C 1
ATOM 696 O O . ILE A 1 90 ? -12.051 -13.609 10.457 1.00 93.25 90 ILE A O 1
ATOM 700 N N . GLY A 1 91 ? -11.894 -14.652 12.437 1.00 91.69 91 GLY A N 1
ATOM 701 C CA . GLY A 1 91 ? -10.666 -15.385 12.117 1.00 91.69 91 GLY A CA 1
ATOM 702 C C . GLY A 1 91 ? -10.813 -16.327 10.916 1.00 91.69 91 GLY A C 1
ATOM 703 O O . GLY A 1 91 ? -9.936 -16.352 10.052 1.00 91.69 91 GLY A O 1
ATOM 704 N N . ILE A 1 92 ? -11.939 -17.046 10.810 1.00 93.69 92 ILE A N 1
ATOM 705 C CA . ILE A 1 92 ? -12.254 -17.862 9.625 1.00 93.69 92 ILE A CA 1
ATOM 706 C C . ILE A 1 92 ? -12.338 -16.980 8.378 1.00 93.69 92 ILE A C 1
ATOM 708 O O . ILE A 1 92 ? -11.722 -17.305 7.367 1.00 93.69 92 ILE A O 1
ATOM 712 N N . PHE A 1 93 ? -13.071 -15.865 8.439 1.00 92.75 93 PHE A N 1
ATOM 713 C CA . PHE A 1 93 ? -13.222 -14.980 7.283 1.00 92.75 93 PHE A CA 1
ATOM 714 C C . PHE A 1 93 ? -11.890 -14.389 6.821 1.00 92.75 93 PHE A C 1
ATOM 716 O O . PHE A 1 93 ? -11.653 -14.347 5.618 1.00 92.75 93 PHE A O 1
ATOM 723 N N . ILE A 1 94 ? -11.013 -13.991 7.750 1.00 90.88 94 ILE A N 1
ATOM 724 C CA . ILE A 1 94 ? -9.666 -13.502 7.420 1.00 90.88 94 ILE A CA 1
ATOM 725 C C . ILE A 1 94 ? -8.854 -14.608 6.738 1.00 90.88 94 ILE A C 1
ATOM 727 O O . ILE A 1 94 ? -8.309 -14.379 5.667 1.00 90.88 94 ILE A O 1
ATOM 731 N N . SER A 1 95 ? -8.846 -15.822 7.295 1.00 90.75 95 SER A N 1
ATOM 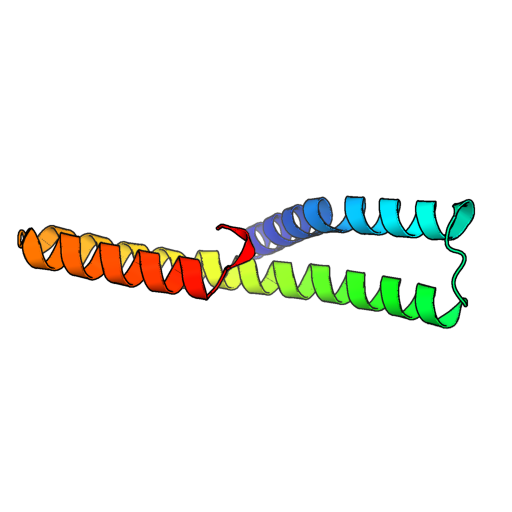732 C CA . SER A 1 95 ? -8.082 -16.949 6.732 1.00 90.75 95 SER A CA 1
ATOM 733 C C . SER A 1 95 ? -8.563 -17.346 5.330 1.00 90.75 95 SER A C 1
ATOM 735 O O . SER A 1 95 ? -7.775 -17.755 4.486 1.00 90.75 95 SER A O 1
ATOM 737 N N . VAL A 1 96 ? -9.869 -17.235 5.062 1.00 92.50 96 VAL A N 1
ATOM 738 C CA . VAL A 1 96 ? -10.437 -17.492 3.728 1.00 92.50 96 VAL A CA 1
ATOM 739 C C . VAL A 1 96 ? -10.127 -16.351 2.754 1.00 92.50 96 VAL A C 1
ATOM 741 O O . VAL A 1 96 ? -9.933 -16.606 1.567 1.00 92.50 96 VAL A O 1
ATOM 744 N N . ALA A 1 97 ? -10.113 -15.104 3.232 1.00 90.06 97 ALA A N 1
ATOM 745 C CA . ALA A 1 97 ? -9.837 -13.928 2.409 1.00 90.06 97 ALA A CA 1
ATOM 746 C C . ALA A 1 97 ? -8.356 -13.809 2.022 1.00 90.06 97 ALA A C 1
ATOM 748 O O . ALA A 1 97 ? -8.058 -13.368 0.913 1.00 90.06 97 ALA A O 1
ATOM 749 N N . GLU A 1 98 ? -7.457 -14.218 2.914 1.00 91.44 98 GLU A N 1
ATOM 750 C CA . GLU A 1 98 ? -6.003 -14.147 2.757 1.00 91.44 98 GLU A CA 1
ATOM 751 C C . GLU A 1 98 ? -5.406 -15.563 2.901 1.00 91.44 98 GLU A C 1
ATOM 753 O O . GLU A 1 98 ? -4.831 -15.913 3.935 1.00 91.44 98 GLU A O 1
ATOM 758 N N . PRO A 1 99 ? -5.619 -16.441 1.895 1.00 85.94 99 PRO A N 1
ATOM 759 C CA . PRO A 1 99 ? -5.244 -17.854 1.972 1.00 85.94 99 PRO A CA 1
ATOM 760 C C . PRO A 1 99 ? -3.728 -18.084 2.028 1.00 85.94 99 PRO A C 1
ATOM 762 O O . PRO A 1 99 ? -3.295 -19.182 2.360 1.00 85.94 99 PRO A O 1
ATOM 765 N N . ASP A 1 100 ? -2.926 -17.076 1.694 1.00 82.88 100 ASP A N 1
ATOM 766 C CA . ASP A 1 100 ? -1.466 -17.060 1.793 1.00 82.88 100 ASP A CA 1
ATOM 767 C C . ASP A 1 100 ? -0.937 -16.903 3.232 1.00 82.88 100 ASP A C 1
ATOM 769 O O . ASP A 1 100 ? 0.253 -17.121 3.458 1.00 82.88 100 ASP A O 1
ATOM 773 N N . LEU A 1 101 ? -1.800 -16.590 4.210 1.00 66.75 101 LEU A N 1
ATOM 774 C CA . LEU A 1 101 ? -1.476 -16.619 5.646 1.00 66.75 101 LEU A CA 1
ATOM 775 C C . LEU A 1 101 ? -1.602 -18.013 6.300 1.00 66.75 101 LEU A C 1
ATOM 777 O O . LEU A 1 101 ? -1.272 -18.148 7.483 1.00 66.75 101 LEU A O 1
ATOM 781 N N . ILE A 1 102 ? -2.099 -19.025 5.575 1.00 53.44 102 ILE A N 1
ATOM 782 C CA . ILE A 1 102 ? -2.243 -20.424 6.035 1.00 53.44 102 ILE A CA 1
ATOM 783 C C . ILE A 1 102 ? -0.975 -21.220 5.712 1.00 53.44 102 ILE A C 1
ATOM 785 O O . ILE A 1 102 ? -0.499 -21.943 6.619 1.00 53.44 102 ILE A O 1
#

Radius of gyration: 19.87 Å; chains: 1; bounding box: 41×36×54 Å

Foldseek 3Di:
DVVLLVVLLVVLCVVLVVVLVVVVVCCVPPNPDPPVVNVVVVVVSVVSSVVSSVVVVCCVVPVVVVVVVVLVVQVVVVDPVSNVVVVVVVVVVVCVVCVVVD

Sequence (102 aa):
MLELLIAKLKESSFSVIPIIILVFLLHITIASMPFWSLALFLVSALFMIFGITLFNLGVDVSLIPIGEQIGSSLVKSRNLLLIIVSTFMIGIFISVAEPDLI